Protein AF-A0A101HM38-F1 (afdb_monomer_lite)

Structure (mmCIF, N/CA/C/O backbone):
data_AF-A0A101HM38-F1
#
_entry.id   AF-A0A101HM38-F1
#
loop_
_atom_site.group_PDB
_atom_site.id
_atom_site.type_symbol
_atom_site.label_atom_id
_atom_site.label_alt_id
_atom_site.label_comp_id
_atom_site.label_asym_id
_atom_site.label_entity_id
_atom_site.label_seq_id
_atom_site.pdbx_PDB_ins_code
_atom_site.Cartn_x
_atom_site.Cartn_y
_atom_site.Cartn_z
_atom_site.occupancy
_atom_site.B_iso_or_equiv
_atom_site.auth_seq_id
_atom_site.auth_comp_id
_atom_site.auth_asym_id
_atom_site.auth_atom_id
_atom_site.pdbx_PDB_model_num
ATOM 1 N N . MET A 1 1 ? -2.271 -10.723 -80.658 1.00 36.97 1 MET A N 1
ATOM 2 C CA . MET A 1 1 ? -1.548 -11.926 -80.199 1.00 36.97 1 MET A CA 1
ATOM 3 C C . MET A 1 1 ? -1.005 -11.691 -78.795 1.00 36.97 1 MET A C 1
ATOM 5 O O . MET A 1 1 ? -0.565 -10.589 -78.509 1.00 36.97 1 MET A O 1
ATOM 9 N N . SER A 1 2 ? -1.053 -12.745 -77.979 1.00 42.62 2 SER A N 1
ATOM 10 C CA . SER A 1 2 ? -0.309 -13.002 -76.734 1.00 42.62 2 SER A CA 1
ATOM 11 C C . SER A 1 2 ? -0.553 -12.144 -75.487 1.00 42.62 2 SER A C 1
ATOM 13 O O . SER A 1 2 ? 0.110 -11.158 -75.189 1.00 42.62 2 SER A O 1
ATOM 15 N N . VAL A 1 3 ? -1.481 -12.684 -74.697 1.00 47.53 3 VAL A N 1
ATOM 16 C CA . VAL A 1 3 ? -1.664 -12.562 -73.248 1.00 47.53 3 VAL A CA 1
ATOM 17 C C . VAL A 1 3 ? -0.378 -12.926 -72.494 1.00 47.53 3 VAL A C 1
ATOM 19 O O . VAL A 1 3 ? 0.222 -13.954 -72.796 1.00 47.53 3 VAL A O 1
ATOM 22 N N . ASN A 1 4 ? -0.012 -12.185 -71.438 1.00 48.69 4 ASN A N 1
ATOM 23 C CA . ASN A 1 4 ? 0.804 -12.768 -70.364 1.00 48.69 4 ASN A CA 1
ATOM 24 C C . ASN A 1 4 ? 0.563 -12.118 -68.986 1.00 48.69 4 ASN A C 1
ATOM 26 O O . ASN A 1 4 ? 1.420 -11.442 -68.423 1.00 48.69 4 ASN A O 1
ATOM 30 N N . LYS A 1 5 ? -0.620 -12.350 -68.401 1.00 51.16 5 LYS A N 1
ATOM 31 C CA . LYS A 1 5 ? -0.832 -12.181 -66.952 1.00 51.16 5 LYS A CA 1
ATOM 32 C C . LYS A 1 5 ? -0.387 -13.466 -66.250 1.00 51.16 5 LYS A C 1
ATOM 34 O O . LYS A 1 5 ? -1.156 -14.423 -66.164 1.00 51.16 5 LYS A O 1
ATOM 39 N N . ARG A 1 6 ? 0.845 -13.503 -65.733 1.00 42.19 6 ARG A N 1
ATOM 40 C CA . ARG A 1 6 ? 1.310 -14.595 -64.859 1.00 42.19 6 ARG A CA 1
ATOM 41 C C . ARG A 1 6 ? 0.596 -14.502 -63.506 1.00 42.19 6 ARG A C 1
ATOM 43 O O . ARG A 1 6 ? 1.008 -13.763 -62.619 1.00 42.19 6 ARG A O 1
ATOM 50 N N . LYS A 1 7 ? -0.499 -15.251 -63.352 1.00 46.81 7 LYS A N 1
ATOM 51 C CA . LYS A 1 7 ? -1.154 -15.479 -62.057 1.00 46.81 7 LYS A CA 1
ATOM 52 C C . LYS A 1 7 ? -0.229 -16.327 -61.177 1.00 46.81 7 LYS A C 1
ATOM 54 O O . LYS A 1 7 ? -0.002 -17.499 -61.467 1.00 46.81 7 LYS A O 1
ATOM 59 N N . LYS A 1 8 ? 0.303 -15.737 -60.104 1.00 48.81 8 LYS A N 1
ATOM 60 C CA . LYS A 1 8 ? 1.059 -16.449 -59.065 1.00 48.81 8 LYS A CA 1
ATOM 61 C C . LYS A 1 8 ? 0.075 -17.348 -58.303 1.00 48.81 8 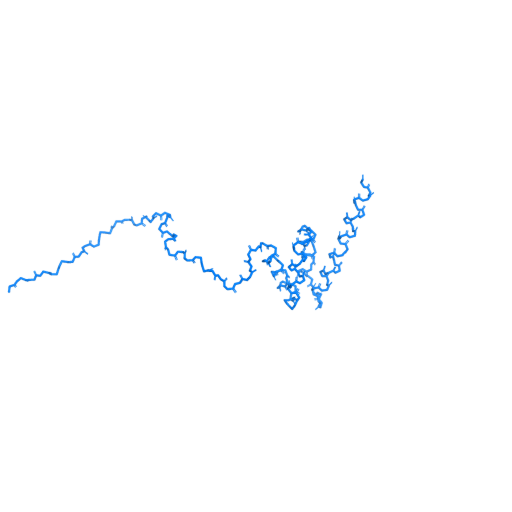LYS A C 1
ATOM 63 O O . LYS A 1 8 ? -0.764 -16.850 -57.556 1.00 48.81 8 LYS A O 1
ATOM 68 N N . LYS A 1 9 ? 0.120 -18.661 -58.555 1.00 45.84 9 LYS A N 1
ATOM 69 C CA . LYS A 1 9 ? -0.653 -19.664 -57.807 1.00 45.84 9 LYS A CA 1
ATOM 70 C C . LYS A 1 9 ? -0.224 -19.601 -56.338 1.00 45.84 9 LYS A C 1
ATOM 72 O O . LYS A 1 9 ? 0.939 -19.841 -56.026 1.00 45.84 9 LYS A O 1
ATOM 77 N N . ARG A 1 10 ? -1.153 -19.249 -55.447 1.00 48.88 10 ARG A N 1
ATOM 78 C CA . ARG A 1 10 ? -0.983 -19.420 -54.002 1.00 48.88 10 ARG A CA 1
ATOM 79 C C . ARG A 1 10 ? -1.101 -20.909 -53.711 1.00 48.88 10 ARG A C 1
ATOM 81 O O . ARG A 1 10 ? -2.162 -21.481 -53.925 1.00 48.88 10 ARG A O 1
ATOM 88 N N . ASN A 1 11 ? 0.004 -21.512 -53.294 1.00 57.03 11 ASN A N 1
ATOM 89 C CA . ASN A 1 11 ? 0.021 -22.882 -52.820 1.00 57.03 11 ASN A CA 1
ATOM 90 C C . ASN A 1 11 ? -0.674 -22.918 -51.450 1.00 57.03 11 ASN A C 1
ATOM 92 O O . ASN A 1 11 ? -0.320 -22.159 -50.546 1.00 57.03 11 ASN A O 1
ATOM 96 N N . GLU A 1 12 ? -1.724 -23.719 -51.349 1.00 61.78 12 GLU A N 1
ATOM 97 C CA . GLU A 1 12 ? -2.576 -23.862 -50.174 1.00 61.78 12 GLU A CA 1
ATOM 98 C C . GLU A 1 12 ? -2.039 -25.038 -49.359 1.00 61.78 12 GLU A C 1
ATOM 100 O O . GLU A 1 12 ? -2.526 -26.159 -49.444 1.00 61.78 12 GLU A O 1
ATOM 105 N N . GLN A 1 13 ? -0.938 -24.796 -48.646 1.00 60.75 13 GLN A N 1
ATOM 106 C CA . GLN A 1 13 ? -0.300 -25.782 -47.779 1.00 60.75 13 GLN A CA 1
ATOM 107 C C . GLN A 1 13 ? -0.086 -25.176 -46.392 1.00 60.75 13 GLN A C 1
ATOM 109 O O . GLN A 1 13 ? 0.425 -24.065 -46.255 1.00 60.75 13 GLN A O 1
ATOM 114 N N . SER A 1 14 ? -0.602 -25.918 -45.406 1.00 64.44 14 SER A N 1
ATOM 115 C CA . SER A 1 14 ? -0.694 -25.664 -43.965 1.00 64.44 14 SER A CA 1
ATOM 116 C C . SER A 1 14 ? 0.246 -24.580 -43.437 1.00 64.44 14 SER A C 1
ATOM 118 O O . SER A 1 14 ? 1.450 -24.792 -43.303 1.00 64.44 14 SER A O 1
ATOM 120 N N . LYS A 1 15 ? -0.317 -23.417 -43.101 1.00 61.22 15 LYS A N 1
ATOM 121 C CA . LYS A 1 15 ? 0.427 -22.292 -42.528 1.00 61.22 15 LYS A CA 1
ATOM 122 C C . LYS A 1 15 ? 0.619 -22.494 -41.027 1.00 61.22 15 LYS A C 1
ATOM 124 O O . LYS A 1 15 ? -0.013 -21.817 -40.222 1.00 61.22 15 LYS A O 1
ATOM 129 N N . PHE A 1 16 ? 1.493 -23.421 -40.656 1.00 70.94 16 PHE A N 1
ATOM 130 C CA . PHE A 1 16 ? 2.162 -23.297 -39.367 1.00 70.94 16 PHE A CA 1
ATOM 131 C C . PHE A 1 16 ? 3.113 -22.106 -39.492 1.00 70.94 16 PHE A C 1
ATOM 133 O O . PHE A 1 16 ? 4.079 -22.164 -40.248 1.00 70.94 16 PHE A O 1
ATOM 140 N N . GLN A 1 17 ? 2.769 -20.994 -38.848 1.00 75.44 17 GLN A N 1
ATOM 141 C CA . GLN A 1 17 ? 3.673 -19.854 -38.725 1.00 75.44 17 GLN A CA 1
ATOM 142 C C . GLN A 1 17 ? 4.727 -20.190 -37.673 1.00 75.44 17 GLN A C 1
ATOM 144 O O . GLN A 1 17 ? 4.421 -20.865 -36.683 1.00 75.44 17 GLN A O 1
ATOM 149 N N . ALA A 1 18 ? 5.968 -19.758 -37.890 1.00 83.25 18 ALA A N 1
ATOM 150 C CA . ALA A 1 18 ? 6.982 -19.896 -36.860 1.00 83.25 18 ALA A CA 1
ATOM 151 C C . ALA A 1 18 ? 6.588 -19.010 -35.671 1.00 83.25 18 ALA A C 1
ATOM 153 O O . ALA A 1 18 ? 6.016 -17.938 -35.851 1.00 83.25 18 ALA A O 1
ATOM 154 N N . VAL A 1 19 ? 6.912 -19.426 -34.444 1.00 76.88 19 VAL A N 1
ATOM 155 C CA . VAL A 1 19 ? 6.616 -18.617 -33.245 1.00 76.88 19 VAL A CA 1
ATOM 156 C C . VAL A 1 19 ? 7.272 -17.229 -33.336 1.00 76.88 19 VAL A C 1
ATOM 158 O O . VAL A 1 19 ? 6.742 -16.269 -32.793 1.00 76.88 19 VAL A O 1
ATOM 161 N N . GLY A 1 20 ? 8.382 -17.104 -34.072 1.00 79.81 20 GLY A N 1
ATOM 162 C CA . GLY A 1 20 ? 9.026 -15.822 -34.371 1.00 79.81 20 GLY A CA 1
ATOM 163 C C . GLY A 1 20 ? 8.164 -14.869 -35.208 1.00 79.81 20 GLY A C 1
ATOM 164 O O . GLY A 1 20 ? 8.153 -13.675 -34.924 1.00 79.81 20 GLY A O 1
ATOM 165 N N . ASP A 1 21 ? 7.371 -15.392 -36.149 1.00 82.38 21 ASP A N 1
ATOM 166 C CA . ASP A 1 21 ? 6.515 -14.597 -37.045 1.00 82.38 21 ASP A CA 1
ATOM 167 C C . ASP A 1 21 ? 5.389 -13.873 -36.276 1.00 82.38 21 ASP A C 1
ATOM 169 O O . ASP A 1 21 ? 4.816 -12.902 -36.764 1.00 82.38 21 ASP A O 1
ATOM 173 N N . LEU A 1 22 ? 5.065 -14.320 -35.052 1.00 80.69 22 LEU A N 1
ATOM 174 C CA . LEU A 1 22 ? 4.106 -13.645 -34.165 1.00 80.69 22 LEU A CA 1
ATOM 175 C C . LEU A 1 22 ? 4.633 -12.305 -33.635 1.00 80.69 22 LEU A C 1
ATOM 177 O O . LEU A 1 22 ? 3.836 -11.433 -33.293 1.00 80.69 22 LEU A O 1
ATOM 181 N N . PHE A 1 23 ? 5.953 -12.136 -33.558 1.00 81.12 23 PHE A N 1
ATOM 182 C CA . PHE A 1 23 ? 6.578 -10.945 -32.985 1.00 81.12 23 PHE A CA 1
ATOM 183 C C . PHE A 1 23 ? 6.947 -9.887 -34.036 1.00 81.12 23 PHE A C 1
ATOM 185 O O . PHE A 1 23 ? 7.263 -8.763 -33.660 1.00 81.12 23 PHE A O 1
ATOM 192 N N . GLU A 1 24 ? 6.863 -10.191 -35.337 1.00 81.25 24 GLU A N 1
ATOM 193 C CA . GLU A 1 24 ? 7.277 -9.276 -36.420 1.00 81.25 24 GLU A CA 1
ATOM 194 C C . GLU A 1 24 ? 6.467 -7.969 -36.479 1.00 81.25 24 GLU A C 1
ATOM 196 O O . GLU A 1 24 ? 6.978 -6.948 -36.929 1.00 81.25 24 GLU A O 1
ATOM 201 N N . GLY A 1 25 ? 5.214 -7.984 -36.015 1.00 72.56 25 GLY A N 1
ATOM 202 C CA . GLY A 1 25 ? 4.351 -6.799 -35.929 1.00 72.56 25 GLY A CA 1
ATOM 203 C C . GLY A 1 25 ? 4.188 -6.248 -34.513 1.00 72.56 25 GLY A C 1
ATOM 204 O O . GLY A 1 25 ? 3.3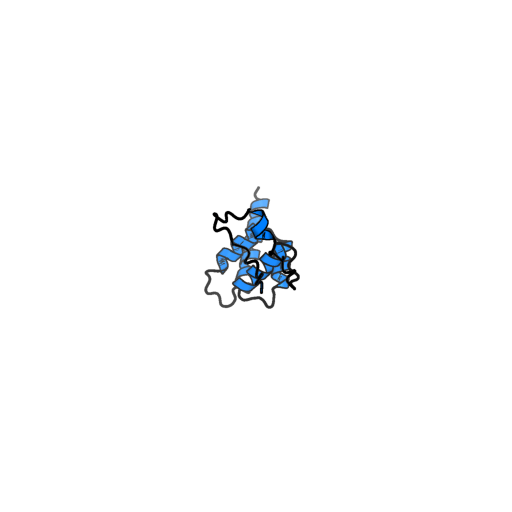60 -5.362 -34.299 1.00 72.56 25 GLY A O 1
ATOM 205 N N . PHE A 1 26 ? 4.910 -6.800 -33.534 1.00 75.94 26 PHE A N 1
ATOM 206 C CA . PHE A 1 26 ? 4.794 -6.375 -32.146 1.00 75.94 26 PHE A CA 1
ATOM 207 C C . PHE A 1 26 ? 5.646 -5.129 -31.918 1.00 75.94 26 PHE A C 1
ATOM 209 O O . PHE A 1 26 ? 6.783 -5.191 -31.453 1.00 75.94 26 PHE A O 1
ATOM 216 N N . GLU A 1 27 ? 5.085 -3.971 -32.249 1.00 71.25 27 GLU A N 1
ATOM 217 C CA . GLU A 1 27 ? 5.619 -2.713 -31.751 1.00 71.25 27 GLU A CA 1
ATOM 218 C C . GLU A 1 27 ? 5.288 -2.630 -30.261 1.00 71.25 27 GLU A C 1
ATOM 220 O O . GLU A 1 27 ? 4.121 -2.520 -29.872 1.00 71.25 27 GLU A O 1
ATOM 225 N N . ILE A 1 28 ? 6.319 -2.693 -29.410 1.00 68.19 28 ILE A N 1
ATOM 226 C CA . ILE A 1 28 ? 6.192 -2.222 -28.032 1.00 68.19 28 ILE A CA 1
ATOM 227 C C . ILE A 1 28 ? 5.837 -0.753 -28.182 1.00 68.19 28 ILE A C 1
ATOM 229 O O . ILE A 1 28 ? 6.710 0.069 -28.454 1.00 68.19 28 ILE A O 1
ATOM 233 N N . SER A 1 29 ? 4.550 -0.420 -28.073 1.00 63.56 29 SER A N 1
ATOM 234 C CA . SER A 1 29 ? 4.161 0.974 -27.981 1.00 63.56 29 SER A CA 1
ATOM 235 C C . SER A 1 29 ? 4.929 1.505 -26.782 1.00 63.56 29 SER A C 1
ATOM 237 O O . SER A 1 29 ? 4.663 1.079 -25.653 1.00 63.56 29 SER A O 1
ATOM 239 N N . GLU A 1 30 ? 5.915 2.367 -27.019 1.00 61.00 30 GLU A N 1
ATOM 240 C CA . GLU A 1 30 ? 6.527 3.179 -25.980 1.00 61.00 30 GLU A CA 1
ATOM 241 C C . GLU A 1 30 ? 5.411 4.097 -25.479 1.00 61.00 30 GLU A C 1
ATOM 243 O O . GLU A 1 30 ? 5.204 5.222 -25.939 1.00 61.00 30 GLU A O 1
ATOM 248 N N . GLY A 1 31 ? 4.556 3.526 -24.632 1.00 55.03 31 GLY A N 1
ATOM 249 C CA . GLY A 1 31 ? 3.391 4.179 -24.091 1.00 55.03 31 GLY A CA 1
ATOM 250 C C . GLY A 1 31 ? 3.878 5.425 -23.382 1.00 55.03 31 GLY A C 1
ATOM 251 O O . GLY A 1 31 ? 4.848 5.380 -22.631 1.00 55.03 31 GLY A O 1
ATOM 252 N N . LYS A 1 32 ? 3.210 6.545 -23.646 1.00 55.12 32 LYS A N 1
ATOM 253 C CA . LYS A 1 32 ? 3.450 7.874 -23.067 1.00 55.12 32 LYS A CA 1
ATOM 254 C C . LYS A 1 32 ? 3.194 7.900 -21.548 1.00 55.12 32 LYS A C 1
ATOM 256 O O . LYS A 1 32 ? 2.372 8.676 -21.068 1.00 55.12 32 LYS A O 1
ATOM 261 N N . GLY A 1 33 ? 3.842 7.025 -20.787 1.00 63.00 33 GLY A N 1
ATOM 262 C CA . GLY A 1 33 ? 3.627 6.808 -19.367 1.00 63.00 33 GLY A CA 1
ATOM 263 C C . GLY A 1 33 ? 4.952 6.697 -18.626 1.00 63.00 33 GLY A C 1
ATOM 264 O O . GLY A 1 33 ? 5.834 5.937 -18.999 1.00 63.00 33 GLY A O 1
ATOM 265 N N . TYR A 1 34 ? 5.070 7.436 -17.526 1.00 70.19 34 TYR A N 1
ATOM 266 C CA . TYR A 1 34 ? 6.237 7.444 -16.637 1.00 70.19 34 TYR A CA 1
ATOM 267 C C . TYR A 1 34 ? 6.361 6.178 -15.761 1.00 70.19 34 TYR A C 1
ATOM 269 O O . TYR A 1 34 ? 7.012 6.225 -14.717 1.00 70.19 34 TYR A O 1
ATOM 277 N N . ILE A 1 35 ? 5.701 5.078 -16.140 1.00 82.50 35 ILE A N 1
ATOM 278 C CA . ILE A 1 35 ? 5.716 3.807 -15.412 1.00 82.50 35 ILE A CA 1
ATOM 279 C C . ILE A 1 35 ? 6.819 2.939 -16.021 1.00 82.50 35 ILE A C 1
ATOM 281 O O . ILE A 1 35 ? 6.619 2.243 -17.008 1.00 82.50 35 ILE A O 1
ATOM 285 N N . THR A 1 36 ? 8.008 3.035 -15.439 1.00 89.62 36 THR A N 1
ATOM 286 C CA . THR A 1 36 ? 9.203 2.263 -15.801 1.00 89.62 36 THR A CA 1
ATOM 287 C C . THR A 1 36 ? 9.531 1.179 -14.780 1.00 89.62 36 THR A C 1
ATOM 289 O O . THR A 1 36 ? 10.322 0.284 -15.061 1.00 89.62 36 THR A O 1
ATOM 292 N N . GLN A 1 37 ? 8.958 1.262 -13.578 1.00 92.88 37 GLN A N 1
ATOM 293 C CA . GLN A 1 37 ? 9.249 0.370 -12.459 1.00 92.88 37 GLN A CA 1
ATOM 294 C C . GLN A 1 37 ? 7.960 -0.202 -11.870 1.00 92.88 37 GLN A C 1
ATOM 296 O O . GLN A 1 37 ? 6.954 0.498 -11.764 1.00 92.88 37 GLN A O 1
ATOM 301 N N . GLU A 1 38 ? 8.020 -1.453 -11.407 1.00 94.81 38 GLU A N 1
ATOM 302 C CA . GLU A 1 38 ? 6.865 -2.173 -10.850 1.00 94.81 38 GLU A CA 1
ATOM 303 C C . GLU A 1 38 ? 6.206 -1.414 -9.689 1.00 94.81 38 GLU A C 1
ATOM 305 O O . GLU A 1 38 ? 4.985 -1.308 -9.642 1.00 94.81 38 GLU A O 1
ATOM 310 N N . PHE A 1 39 ? 6.975 -0.771 -8.803 1.00 96.19 39 PHE A N 1
ATOM 311 C CA . PHE A 1 39 ? 6.377 -0.019 -7.694 1.00 96.19 39 PHE A CA 1
ATOM 312 C C . PHE A 1 39 ? 5.566 1.206 -8.150 1.00 96.19 39 PHE A C 1
ATOM 314 O O . PHE A 1 39 ? 4.722 1.691 -7.395 1.00 96.19 39 PHE A O 1
ATOM 321 N N . GLN A 1 40 ? 5.828 1.745 -9.347 1.00 95.75 40 GLN A N 1
ATOM 322 C CA . GLN A 1 40 ? 5.052 2.856 -9.905 1.00 95.75 40 GLN A CA 1
ATOM 323 C C . GLN A 1 40 ? 3.698 2.357 -10.395 1.00 95.75 40 GLN A C 1
ATOM 325 O O . GLN A 1 40 ? 2.683 2.979 -10.086 1.00 95.75 40 GLN A O 1
ATOM 330 N N . ASP A 1 41 ? 3.700 1.222 -11.093 1.00 95.88 41 ASP A N 1
ATOM 331 C CA . ASP A 1 41 ? 2.487 0.548 -11.549 1.00 95.88 41 ASP A CA 1
ATOM 332 C C . ASP A 1 41 ? 1.622 0.117 -10.362 1.00 95.88 41 ASP A C 1
ATOM 334 O O . ASP A 1 41 ? 0.451 0.480 -10.253 1.00 95.88 41 ASP A O 1
ATOM 338 N N . TYR A 1 42 ? 2.248 -0.541 -9.386 1.00 97.62 42 TYR A N 1
ATOM 339 C CA . TYR A 1 42 ? 1.591 -0.962 -8.160 1.00 97.62 42 TYR A CA 1
ATOM 340 C C . TYR A 1 42 ? 1.002 0.216 -7.382 1.00 97.62 42 TYR A C 1
ATOM 342 O O . TYR A 1 42 ? -0.161 0.192 -6.985 1.00 97.62 42 TYR A O 1
ATOM 350 N N . GLY A 1 43 ? 1.788 1.274 -7.160 1.00 97.38 43 GLY A N 1
ATOM 351 C CA . GLY A 1 43 ? 1.317 2.448 -6.430 1.00 97.38 43 GLY A CA 1
ATOM 352 C C . GLY A 1 43 ? 0.174 3.170 -7.144 1.00 97.38 43 GLY A C 1
ATOM 353 O O . GLY A 1 43 ? -0.729 3.681 -6.482 1.00 97.38 43 GLY A O 1
ATOM 354 N N . TYR A 1 44 ? 0.188 3.197 -8.479 1.00 97.25 44 TYR A N 1
ATOM 355 C CA . TYR A 1 44 ? -0.910 3.742 -9.273 1.00 97.25 44 TYR A CA 1
ATOM 356 C C . TYR A 1 44 ? -2.170 2.874 -9.169 1.00 97.25 44 TYR A C 1
ATOM 358 O O . TYR A 1 44 ? -3.240 3.401 -8.866 1.00 97.25 44 TYR A O 1
ATOM 366 N N . SER A 1 45 ? -2.033 1.558 -9.344 1.00 96.81 45 SER A N 1
ATOM 367 C CA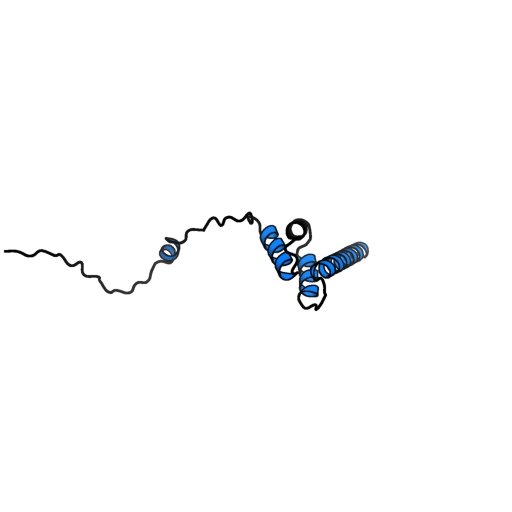 . SER A 1 45 ? -3.130 0.589 -9.232 1.00 96.81 45 SER A CA 1
ATOM 368 C C . SER A 1 45 ? -3.776 0.630 -7.848 1.00 96.81 45 SER A C 1
ATOM 370 O O . SER A 1 45 ? -4.993 0.748 -7.731 1.00 96.81 45 SER A O 1
ATOM 372 N N . LEU A 1 46 ? -2.964 0.673 -6.790 1.00 97.81 46 LEU A N 1
ATOM 373 C CA . LEU A 1 46 ? -3.434 0.825 -5.415 1.00 97.81 46 LEU A CA 1
ATOM 374 C C . LEU A 1 46 ? -4.235 2.122 -5.222 1.00 97.81 46 LEU A C 1
ATOM 376 O O . LEU A 1 46 ? -5.291 2.115 -4.596 1.00 97.81 46 LEU A O 1
ATOM 380 N N . ALA A 1 47 ? -3.761 3.243 -5.772 1.00 97.44 47 ALA A N 1
ATOM 381 C CA . ALA A 1 47 ? -4.489 4.509 -5.704 1.00 97.44 47 ALA A CA 1
ATOM 382 C C . ALA A 1 47 ? -5.829 4.452 -6.458 1.00 97.44 47 ALA A C 1
ATOM 384 O O . ALA A 1 47 ? -6.798 5.068 -6.016 1.00 97.44 47 ALA A O 1
ATOM 385 N N . ALA A 1 48 ? -5.885 3.727 -7.579 1.00 96.88 48 ALA A N 1
ATOM 386 C CA . ALA A 1 48 ? -7.103 3.532 -8.359 1.00 96.88 48 ALA A CA 1
ATOM 387 C C . ALA A 1 48 ? -8.144 2.709 -7.587 1.00 96.88 48 ALA A C 1
ATOM 389 O O . ALA A 1 48 ? -9.297 3.112 -7.479 1.00 96.88 48 ALA A O 1
ATOM 390 N N . GLU A 1 49 ? -7.731 1.596 -6.986 1.00 96.62 49 GLU A N 1
ATOM 391 C CA . GLU A 1 49 ? -8.618 0.714 -6.218 1.00 96.62 49 GLU A CA 1
ATOM 392 C C . GLU A 1 49 ? -9.166 1.357 -4.939 1.00 96.62 49 GLU A C 1
ATOM 394 O O . GLU A 1 49 ? -10.287 1.071 -4.513 1.00 96.62 49 GLU A O 1
ATOM 399 N N . LEU A 1 50 ? -8.377 2.236 -4.319 1.00 96.44 50 LEU A N 1
ATOM 400 C CA . LEU A 1 50 ? -8.780 3.002 -3.140 1.00 96.44 50 LEU A CA 1
ATOM 401 C C . LEU A 1 50 ? -9.618 4.244 -3.482 1.00 96.44 50 LEU A C 1
ATOM 403 O O . LEU A 1 50 ? -9.959 4.996 -2.565 1.00 96.44 50 LEU A O 1
ATOM 407 N N . ASP A 1 51 ? -9.933 4.456 -4.764 1.00 95.69 51 ASP A N 1
ATOM 408 C CA . ASP A 1 51 ? -10.619 5.642 -5.290 1.00 95.69 51 ASP A CA 1
ATOM 409 C C . ASP A 1 51 ? -9.944 6.957 -4.840 1.00 95.69 51 ASP A C 1
ATOM 411 O O . ASP A 1 51 ? -10.575 7.934 -4.437 1.00 95.69 51 ASP A O 1
ATOM 415 N N . ASP A 1 52 ? -8.604 6.970 -4.849 1.00 96.38 52 ASP A N 1
ATOM 416 C CA . ASP A 1 52 ? -7.777 8.071 -4.343 1.00 96.38 52 ASP A CA 1
ATOM 417 C C . ASP A 1 52 ? -6.633 8.446 -5.304 1.00 96.38 52 ASP A C 1
ATOM 419 O O . ASP A 1 52 ? -5.508 8.777 -4.912 1.00 96.38 52 ASP A O 1
ATOM 423 N N . LEU A 1 53 ? -6.934 8.449 -6.607 1.00 96.75 53 LEU A N 1
ATOM 424 C CA . LEU A 1 53 ? -5.993 8.808 -7.678 1.00 96.75 53 LEU A CA 1
ATOM 425 C C . LEU A 1 53 ? -5.387 10.211 -7.528 1.00 96.75 53 LEU A C 1
ATOM 427 O O . LEU A 1 53 ? -4.275 10.463 -8.010 1.00 96.75 53 LEU A O 1
ATOM 431 N N . LYS A 1 54 ? -6.077 11.127 -6.835 1.00 97.00 54 LYS A N 1
ATOM 432 C CA . LYS A 1 54 ? -5.558 12.466 -6.507 1.00 97.00 54 LYS A CA 1
ATOM 433 C C . LYS A 1 54 ? -4.252 12.409 -5.706 1.00 97.00 54 LYS A C 1
ATOM 435 O O . LYS A 1 54 ? -3.409 13.285 -5.871 1.00 97.00 54 LYS A O 1
ATOM 440 N N . HIS A 1 55 ? -4.041 11.355 -4.915 1.00 97.50 55 HIS A N 1
ATOM 441 C CA . HIS A 1 55 ? -2.829 11.145 -4.126 1.00 97.50 55 HIS A CA 1
ATOM 442 C C . HIS A 1 55 ? -1.936 10.027 -4.684 1.00 97.50 55 HIS A C 1
ATOM 444 O O . HIS A 1 55 ? -1.093 9.509 -3.956 1.00 97.50 55 HIS A O 1
ATOM 450 N N . LYS A 1 56 ? -2.041 9.664 -5.973 1.00 96.50 56 LYS A N 1
ATOM 451 C CA . LYS A 1 56 ? -1.225 8.595 -6.596 1.00 96.50 56 LYS A CA 1
ATOM 452 C C . LYS A 1 56 ? 0.273 8.660 -6.264 1.00 96.50 56 LYS A C 1
ATOM 454 O O . LYS A 1 56 ? 0.884 7.640 -5.968 1.00 96.50 56 LYS A O 1
ATOM 459 N N . SER A 1 57 ? 0.863 9.857 -6.222 1.00 96.75 57 SER A N 1
ATOM 460 C CA . SER A 1 57 ? 2.284 10.045 -5.897 1.00 96.75 57 SER A CA 1
ATOM 461 C C . SER A 1 57 ? 2.639 9.569 -4.484 1.00 96.75 57 SER A C 1
ATOM 463 O O . SER A 1 57 ? 3.740 9.065 -4.263 1.00 96.75 57 SER A O 1
ATOM 465 N N . LEU A 1 58 ? 1.711 9.695 -3.529 1.00 97.75 58 LEU A N 1
ATOM 466 C CA . LEU A 1 58 ? 1.870 9.183 -2.169 1.00 97.75 58 LEU A CA 1
ATOM 467 C C . LEU A 1 58 ? 1.900 7.652 -2.167 1.00 97.75 58 LEU A C 1
ATOM 469 O O . LEU A 1 58 ? 2.806 7.065 -1.577 1.00 97.75 58 LEU A O 1
ATOM 473 N N . TYR A 1 59 ? 0.964 7.011 -2.868 1.00 98.00 59 TYR A N 1
ATOM 474 C CA . TYR A 1 59 ? 0.907 5.552 -2.982 1.00 98.00 59 TYR A CA 1
ATOM 475 C C . TYR A 1 59 ? 2.127 4.978 -3.705 1.00 98.00 59 TYR A C 1
ATOM 477 O O . TYR A 1 59 ? 2.713 4.015 -3.221 1.00 98.00 59 TYR A O 1
ATOM 485 N N . ILE A 1 60 ? 2.601 5.626 -4.772 1.00 97.56 60 ILE A N 1
ATOM 486 C CA . ILE A 1 60 ? 3.854 5.264 -5.456 1.00 97.56 60 ILE A CA 1
ATOM 487 C C . ILE A 1 60 ? 5.058 5.388 -4.513 1.00 97.56 60 ILE A C 1
ATOM 489 O O . ILE A 1 60 ? 5.913 4.503 -4.465 1.00 97.56 60 ILE A O 1
ATOM 493 N N . LYS A 1 61 ? 5.131 6.459 -3.712 1.00 97.88 61 LYS A N 1
ATOM 494 C CA . LYS A 1 61 ? 6.205 6.626 -2.722 1.00 97.88 61 LYS A CA 1
ATOM 495 C C . LYS A 1 61 ? 6.165 5.533 -1.649 1.00 97.88 61 LYS A C 1
ATOM 497 O O . LYS A 1 61 ? 7.221 5.038 -1.262 1.00 97.88 61 LYS A O 1
ATOM 502 N N . MET A 1 62 ? 4.979 5.152 -1.174 1.00 97.62 62 MET A N 1
ATOM 503 C CA . MET A 1 62 ? 4.831 4.041 -0.228 1.00 97.62 62 MET A CA 1
ATOM 504 C C . MET A 1 62 ? 5.227 2.713 -0.870 1.00 97.62 62 MET A C 1
ATOM 506 O O . MET A 1 62 ? 6.013 1.977 -0.291 1.00 97.62 62 MET A O 1
ATOM 510 N N . ALA A 1 63 ? 4.771 2.443 -2.091 1.00 97.88 63 ALA A N 1
ATOM 511 C CA . ALA A 1 63 ? 5.122 1.245 -2.843 1.00 97.88 63 ALA A CA 1
ATOM 512 C C . ALA A 1 63 ? 6.633 1.061 -3.021 1.00 97.88 63 ALA A C 1
ATOM 514 O O . ALA A 1 63 ? 7.102 -0.073 -3.037 1.00 97.88 63 ALA A O 1
ATOM 515 N N . LYS A 1 64 ? 7.375 2.169 -3.150 1.00 97.50 64 LYS A N 1
ATOM 516 C CA . LYS A 1 64 ? 8.835 2.176 -3.277 1.00 97.50 64 LYS A CA 1
ATOM 517 C C . LYS A 1 64 ? 9.566 1.902 -1.957 1.00 97.50 64 LYS A C 1
ATOM 519 O O . LYS A 1 64 ? 10.616 1.273 -1.970 1.00 97.50 64 LYS A O 1
ATOM 524 N N . ASN A 1 65 ? 9.060 2.432 -0.843 1.00 97.75 65 ASN A N 1
ATOM 525 C CA . ASN A 1 65 ? 9.805 2.486 0.423 1.00 97.75 65 ASN A CA 1
ATOM 526 C C . ASN A 1 65 ? 9.327 1.472 1.469 1.00 97.75 65 ASN A C 1
ATOM 528 O O . ASN A 1 65 ? 10.047 1.188 2.423 1.00 97.75 65 ASN A O 1
ATOM 532 N N . GLU A 1 66 ? 8.103 0.972 1.336 1.00 96.31 66 GLU A N 1
ATOM 533 C CA . GLU A 1 66 ? 7.461 0.110 2.321 1.00 96.31 66 GLU A CA 1
ATOM 534 C C . GLU A 1 66 ? 7.487 -1.354 1.892 1.00 96.31 66 GLU A C 1
ATOM 536 O O . GLU A 1 66 ? 7.548 -1.688 0.710 1.00 96.31 66 GLU A O 1
ATOM 541 N N . ASN A 1 67 ? 7.395 -2.254 2.870 1.00 96.25 67 ASN A N 1
ATOM 542 C CA . ASN A 1 67 ? 7.330 -3.682 2.588 1.00 96.25 67 ASN A CA 1
ATOM 543 C C . ASN A 1 67 ? 6.011 -4.029 1.870 1.00 96.25 67 ASN A C 1
ATOM 545 O O . ASN A 1 67 ? 4.930 -3.791 2.417 1.00 96.25 67 ASN A O 1
ATOM 549 N N . ARG A 1 68 ? 6.106 -4.648 0.683 1.00 96.62 68 ARG A N 1
ATOM 550 C CA . ARG A 1 68 ? 4.953 -5.073 -0.131 1.00 96.62 68 ARG A CA 1
ATOM 551 C C . ARG A 1 68 ? 3.950 -5.915 0.661 1.00 96.62 68 ARG A C 1
ATOM 553 O O . ARG A 1 68 ? 2.757 -5.691 0.514 1.00 96.62 68 ARG A O 1
ATOM 560 N N . ALA A 1 69 ? 4.400 -6.799 1.552 1.00 97.19 69 ALA A N 1
ATOM 561 C CA . ALA A 1 69 ? 3.504 -7.632 2.355 1.00 97.19 69 ALA A CA 1
ATOM 562 C C . ALA A 1 69 ? 2.594 -6.805 3.282 1.00 97.19 69 ALA A C 1
ATOM 564 O O . ALA A 1 69 ? 1.428 -7.145 3.468 1.00 97.19 69 ALA A O 1
ATOM 565 N N . LEU A 1 70 ? 3.097 -5.696 3.840 1.00 97.62 70 LEU A N 1
ATOM 566 C CA . LEU A 1 70 ? 2.288 -4.803 4.678 1.00 97.62 70 LEU A CA 1
ATOM 567 C C . LEU A 1 70 ? 1.276 -4.013 3.844 1.00 97.62 70 LEU A C 1
ATOM 569 O O . LEU A 1 70 ? 0.144 -3.815 4.286 1.00 97.62 70 LEU A O 1
ATOM 573 N N . LEU A 1 71 ? 1.679 -3.577 2.647 1.00 98.06 71 LEU A N 1
ATOM 574 C CA . LEU A 1 71 ? 0.796 -2.874 1.717 1.00 98.06 71 LEU A CA 1
ATOM 575 C C . LEU A 1 71 ? -0.335 -3.791 1.236 1.00 98.06 71 LEU A C 1
ATOM 577 O O . LEU A 1 71 ? -1.490 -3.386 1.306 1.00 98.06 71 LEU A O 1
ATOM 581 N N . GLU A 1 72 ? -0.031 -5.034 0.855 1.00 97.94 72 GLU A N 1
ATOM 582 C CA . GLU A 1 72 ? -1.036 -6.027 0.447 1.00 97.94 72 GLU A CA 1
ATOM 583 C C . GLU A 1 72 ? -2.009 -6.383 1.567 1.00 97.94 72 GLU A C 1
ATOM 585 O O . GLU A 1 72 ? -3.216 -6.474 1.340 1.00 97.94 72 GLU A O 1
ATOM 590 N N . ALA A 1 73 ? -1.509 -6.547 2.793 1.00 97.88 73 ALA A N 1
ATOM 591 C CA . ALA A 1 73 ? -2.362 -6.821 3.942 1.00 97.88 73 ALA A CA 1
ATOM 592 C C . ALA A 1 73 ? -3.316 -5.648 4.230 1.00 97.88 73 ALA A C 1
ATOM 594 O O . ALA A 1 73 ? -4.500 -5.860 4.495 1.00 97.88 73 ALA A O 1
ATOM 595 N N . ALA A 1 74 ? -2.830 -4.404 4.139 1.00 97.94 74 ALA A N 1
ATOM 596 C CA . ALA A 1 74 ? -3.675 -3.221 4.279 1.00 97.94 74 ALA A CA 1
ATOM 597 C C . ALA A 1 74 ? -4.676 -3.092 3.118 1.00 97.94 74 ALA A C 1
ATOM 599 O O . ALA A 1 74 ? -5.847 -2.809 3.352 1.00 97.94 74 ALA A O 1
ATOM 600 N N . ARG A 1 75 ? -4.238 -3.336 1.880 1.00 97.81 75 ARG A N 1
ATOM 601 C CA . ARG A 1 75 ? -5.068 -3.300 0.669 1.00 97.81 75 ARG A CA 1
ATOM 602 C C . ARG A 1 75 ? -6.215 -4.305 0.749 1.00 97.81 75 ARG A C 1
ATOM 604 O O . ARG A 1 75 ? -7.370 -3.910 0.621 1.00 97.81 75 ARG A O 1
ATOM 611 N N . SER A 1 76 ? -5.903 -5.566 1.043 1.00 97.50 76 SER A N 1
ATOM 612 C CA . SER A 1 76 ? -6.886 -6.653 1.161 1.00 97.50 76 SER A CA 1
ATOM 613 C C . SER A 1 76 ? -7.925 -6.367 2.246 1.00 97.50 76 SER A C 1
ATOM 615 O O . SER A 1 76 ? -9.097 -6.667 2.078 1.00 97.50 76 SER A O 1
ATOM 617 N N . PHE A 1 77 ? -7.522 -5.720 3.343 1.00 96.75 77 PHE A N 1
ATOM 618 C CA . PHE A 1 77 ? -8.452 -5.307 4.396 1.00 96.75 77 PHE A CA 1
ATOM 619 C C . PHE A 1 77 ? -9.433 -4.212 3.941 1.00 96.75 77 PHE A C 1
ATOM 621 O O . PHE A 1 77 ? -10.568 -4.157 4.408 1.00 96.75 77 PHE A O 1
ATOM 628 N N . VAL A 1 78 ? -8.998 -3.306 3.063 1.00 96.69 78 VAL A N 1
ATOM 629 C CA . VAL A 1 78 ? -9.777 -2.120 2.684 1.00 96.69 78 VAL A CA 1
ATOM 630 C C . VAL A 1 78 ? -10.646 -2.347 1.456 1.00 96.69 78 VAL A C 1
ATOM 632 O O . VAL A 1 78 ? -11.703 -1.718 1.353 1.00 96.69 78 VAL A O 1
ATOM 635 N N . ILE A 1 79 ? -10.231 -3.208 0.528 1.00 93.69 79 ILE A N 1
ATOM 636 C CA . ILE A 1 79 ? -10.904 -3.352 -0.768 1.00 93.69 79 ILE A CA 1
ATOM 637 C C . ILE A 1 79 ? -12.381 -3.742 -0.608 1.00 93.69 79 ILE A C 1
ATOM 639 O O . ILE A 1 79 ? -13.244 -3.093 -1.209 1.00 93.69 79 ILE A O 1
ATOM 643 N N . ASP A 1 80 ? -12.663 -4.660 0.320 1.00 91.88 80 ASP A N 1
ATOM 644 C CA . ASP A 1 80 ? -14.005 -5.158 0.653 1.00 91.88 80 ASP A CA 1
ATOM 645 C C . ASP A 1 80 ? -14.782 -4.241 1.617 1.00 91.88 80 ASP A C 1
ATOM 647 O O . ASP A 1 80 ? -15.956 -4.469 1.916 1.00 91.88 80 ASP A O 1
ATOM 651 N N . SER A 1 81 ? -14.151 -3.177 2.121 1.00 94.69 81 SER A N 1
ATOM 652 C CA . SER A 1 81 ? -14.790 -2.265 3.069 1.00 94.69 81 SER A CA 1
ATOM 653 C C . SER A 1 81 ? -15.781 -1.315 2.385 1.00 94.69 81 SER A C 1
ATOM 655 O O . SER A 1 81 ? -15.549 -0.813 1.284 1.00 94.69 81 SER A O 1
ATOM 657 N N . GLN A 1 82 ? -16.863 -0.986 3.095 1.00 93.88 82 GLN A N 1
ATOM 658 C CA . GLN A 1 82 ? -17.834 0.054 2.713 1.00 93.88 82 GLN A CA 1
ATOM 659 C C . GLN A 1 82 ? -17.460 1.432 3.291 1.00 93.88 82 GLN A C 1
ATOM 661 O O . GLN A 1 82 ? -18.316 2.277 3.555 1.00 93.88 82 GLN A O 1
ATOM 666 N N . ALA A 1 83 ? -16.173 1.658 3.571 1.00 94.19 83 ALA A N 1
ATOM 667 C CA . ALA A 1 83 ? -15.718 2.890 4.197 1.00 94.19 83 ALA A CA 1
ATOM 668 C C . ALA A 1 83 ? -15.921 4.097 3.272 1.00 94.19 83 ALA A C 1
ATOM 670 O O . ALA A 1 83 ? -15.585 4.053 2.091 1.00 94.19 83 ALA A O 1
ATOM 671 N N . LYS A 1 84 ? -16.376 5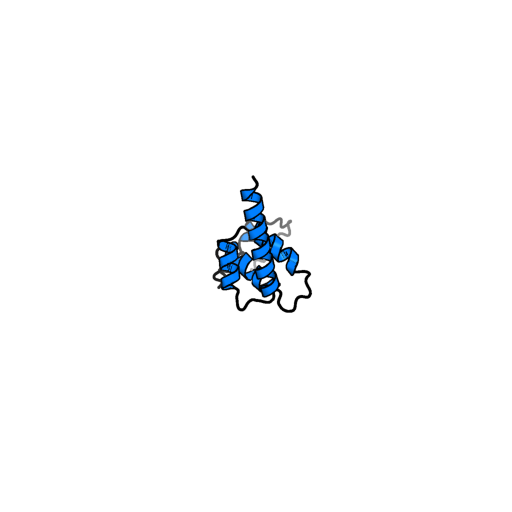.220 3.844 1.00 92.44 84 LYS A N 1
ATOM 672 C CA . LYS A 1 84 ? -16.562 6.485 3.110 1.00 92.44 84 LYS A CA 1
ATOM 673 C C . LYS A 1 84 ? -15.275 6.985 2.440 1.00 92.44 84 LYS A C 1
ATOM 675 O O . LYS A 1 84 ? -15.334 7.649 1.415 1.00 92.44 84 LYS A O 1
ATOM 680 N N . SER A 1 85 ? -14.116 6.700 3.036 1.00 95.31 85 SER A N 1
ATOM 681 C CA . SER A 1 85 ? -12.809 6.988 2.445 1.00 95.31 85 SER A CA 1
ATOM 682 C C . SER A 1 85 ? -11.894 5.781 2.611 1.00 95.31 85 SER A C 1
ATOM 684 O O . SER A 1 85 ? -11.303 5.570 3.674 1.00 95.31 85 SER A O 1
ATOM 686 N N . LYS A 1 86 ? -11.776 4.994 1.540 1.00 96.50 86 LYS A N 1
ATOM 687 C CA . LYS A 1 86 ? -10.896 3.822 1.490 1.00 96.50 86 LYS A CA 1
ATOM 688 C C . LYS A 1 86 ? -9.428 4.214 1.664 1.00 96.50 86 LYS A C 1
ATOM 690 O O . LYS A 1 86 ? -8.736 3.602 2.470 1.00 96.50 86 LYS A O 1
ATOM 695 N N . GLY A 1 87 ? -8.978 5.299 1.028 1.00 96.94 87 GLY A N 1
ATOM 696 C CA . GLY A 1 87 ? -7.624 5.833 1.224 1.00 96.94 87 GLY A CA 1
ATOM 697 C C . GLY A 1 87 ? -7.285 6.142 2.691 1.00 96.94 87 GLY A C 1
ATOM 698 O O . GLY A 1 87 ? -6.234 5.738 3.187 1.00 96.94 87 GLY A O 1
ATOM 699 N N . ALA A 1 88 ? -8.193 6.780 3.439 1.00 97.00 88 ALA A N 1
ATOM 700 C CA . ALA A 1 88 ? -7.968 7.060 4.860 1.00 97.00 88 ALA A CA 1
ATOM 701 C C . ALA A 1 88 ? -7.917 5.777 5.711 1.00 97.00 88 ALA A C 1
ATOM 703 O O . ALA A 1 88 ? -7.041 5.640 6.570 1.00 97.00 88 ALA A O 1
ATOM 704 N N . LEU A 1 89 ? -8.817 4.821 5.446 1.00 97.94 89 LEU A N 1
ATOM 705 C CA . LEU A 1 89 ? -8.821 3.529 6.133 1.00 97.94 89 LEU A CA 1
ATOM 706 C C . LEU A 1 89 ? -7.536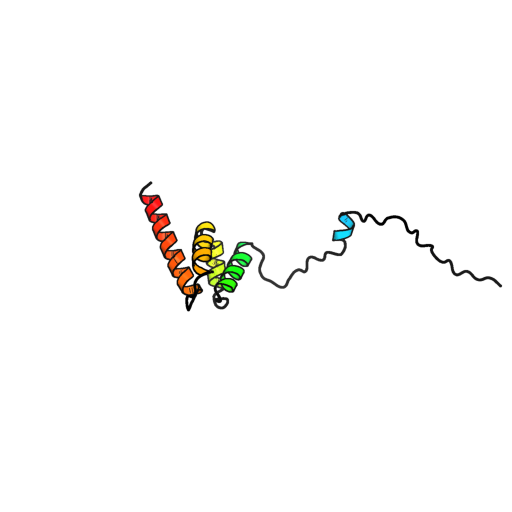 2.737 5.851 1.00 97.94 89 LEU A C 1
ATOM 708 O O . LEU A 1 89 ? -6.967 2.142 6.766 1.00 97.94 89 LEU A O 1
ATOM 712 N N . PHE A 1 90 ? -7.041 2.792 4.613 1.00 98.31 90 PHE A N 1
ATOM 713 C CA . PHE A 1 90 ? -5.774 2.187 4.213 1.00 98.31 90 PHE A CA 1
ATOM 714 C C . PHE A 1 90 ? -4.600 2.755 5.007 1.00 98.31 90 PHE A C 1
ATOM 716 O O . PHE A 1 90 ? -3.823 1.994 5.583 1.00 98.31 90 PHE A O 1
ATOM 723 N N . MET A 1 91 ? -4.499 4.083 5.107 1.00 97.75 91 MET A N 1
ATOM 724 C CA . MET A 1 91 ? -3.424 4.736 5.863 1.00 97.75 91 MET A CA 1
ATOM 725 C C . MET A 1 91 ? -3.448 4.343 7.340 1.00 97.75 91 MET A C 1
ATOM 727 O O . MET A 1 91 ? -2.404 4.043 7.927 1.00 97.75 91 MET A O 1
ATOM 731 N N . TRP A 1 92 ? -4.641 4.310 7.939 1.00 98.00 92 TRP A N 1
ATOM 732 C CA . TRP A 1 92 ? -4.815 3.862 9.316 1.00 98.00 92 TRP A CA 1
ATOM 733 C C . TRP A 1 92 ? -4.387 2.399 9.490 1.00 98.00 92 TRP A C 1
ATOM 735 O O . TRP A 1 92 ? -3.583 2.097 10.378 1.00 98.00 92 TRP A O 1
ATOM 745 N N . LYS A 1 93 ? -4.845 1.500 8.609 1.00 97.94 93 LYS A N 1
ATOM 746 C CA . LYS A 1 93 ? -4.538 0.069 8.708 1.00 97.94 93 LYS A CA 1
ATOM 747 C C . LYS A 1 93 ? -3.053 -0.208 8.506 1.00 97.94 93 LYS A C 1
ATOM 749 O O . LYS A 1 93 ? -2.463 -0.974 9.264 1.00 97.94 93 LYS A O 1
ATOM 754 N N . LEU A 1 94 ? -2.424 0.454 7.538 1.00 98.00 94 LEU A N 1
ATOM 755 C CA . LEU A 1 94 ? -0.988 0.343 7.298 1.00 98.00 94 LEU A CA 1
ATOM 756 C C . LEU A 1 94 ? -0.177 0.798 8.521 1.00 98.00 94 LEU A C 1
ATOM 758 O O . LEU A 1 94 ? 0.794 0.140 8.897 1.00 98.00 94 LEU A O 1
ATOM 762 N N . LYS A 1 95 ? -0.586 1.893 9.177 1.00 98.00 95 LYS A N 1
ATOM 763 C CA . LYS A 1 95 ? 0.043 2.363 10.421 1.00 98.00 95 LYS A CA 1
ATOM 764 C C . LYS A 1 95 ? -0.077 1.326 11.541 1.00 98.00 95 LYS A C 1
ATOM 766 O O . LYS A 1 95 ? 0.918 1.073 12.219 1.00 98.00 95 LYS A O 1
ATOM 771 N N . GLN A 1 96 ? -1.252 0.716 11.709 1.00 98.06 96 GLN A N 1
ATOM 772 C CA . GLN A 1 96 ? -1.470 -0.352 12.689 1.00 98.06 96 GLN A CA 1
ATOM 773 C C . GLN A 1 96 ? -0.542 -1.548 12.420 1.00 98.06 96 GLN A C 1
ATOM 775 O O . GLN A 1 96 ? 0.224 -1.939 13.295 1.00 98.06 96 GLN A O 1
ATOM 780 N N . LEU A 1 97 ? -0.539 -2.077 11.192 1.00 97.88 97 LEU A N 1
ATOM 781 C CA . LEU A 1 97 ? 0.269 -3.247 10.824 1.00 97.88 97 LEU A CA 1
ATOM 782 C C . LEU A 1 97 ? 1.773 -3.013 11.027 1.00 97.88 97 LEU A C 1
ATOM 784 O O . LEU A 1 97 ? 2.505 -3.924 11.414 1.00 97.88 97 LEU A O 1
ATOM 788 N N . LYS A 1 98 ? 2.245 -1.785 10.788 1.00 96.62 98 LYS A N 1
ATOM 789 C CA . LYS A 1 98 ? 3.629 -1.386 11.065 1.00 96.62 98 LYS A CA 1
ATOM 790 C C . LYS A 1 98 ? 3.964 -1.390 12.553 1.00 96.62 98 LYS A C 1
ATOM 792 O O . LYS A 1 98 ? 5.060 -1.818 12.909 1.00 96.62 98 LYS A O 1
ATOM 797 N N . ALA A 1 99 ? 3.057 -0.899 13.398 1.00 97.19 99 ALA A N 1
ATOM 798 C CA . ALA A 1 99 ? 3.247 -0.903 14.846 1.00 97.19 99 ALA A CA 1
ATOM 799 C C . ALA A 1 99 ? 3.343 -2.343 15.367 1.00 97.19 99 ALA A C 1
ATOM 801 O O . ALA A 1 99 ? 4.347 -2.700 15.978 1.00 97.19 99 ALA A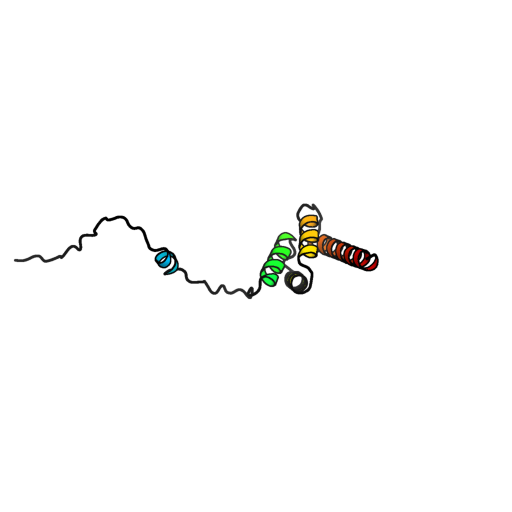 O 1
ATOM 802 N N . GLU A 1 100 ? 2.400 -3.202 14.980 1.00 96.56 100 GLU A N 1
ATOM 803 C CA . GLU A 1 100 ? 2.410 -4.619 15.358 1.00 96.56 100 GLU A CA 1
ATOM 804 C C . GLU A 1 100 ? 3.665 -5.348 14.844 1.00 96.56 100 GLU A C 1
ATOM 806 O O . GLU A 1 100 ? 4.257 -6.175 15.533 1.00 96.56 100 GLU A O 1
ATOM 811 N N . ALA A 1 101 ? 4.113 -5.047 13.619 1.00 94.88 101 ALA A N 1
ATOM 812 C CA . ALA A 1 101 ? 5.339 -5.627 13.074 1.00 94.88 101 ALA A CA 1
ATOM 813 C C . ALA A 1 101 ? 6.592 -5.184 13.844 1.00 94.88 101 ALA A C 1
ATOM 815 O O . ALA A 1 101 ? 7.568 -5.934 13.891 1.00 94.88 101 ALA A O 1
ATOM 816 N N . LYS A 1 102 ? 6.580 -3.981 14.426 1.00 95.31 102 LYS A N 1
ATOM 817 C CA . LYS A 1 102 ? 7.661 -3.478 15.275 1.00 95.31 102 LYS A CA 1
ATOM 818 C C . LYS A 1 102 ? 7.649 -4.162 16.642 1.00 95.31 102 LYS A C 1
ATOM 820 O O . LYS A 1 102 ? 8.704 -4.601 17.082 1.00 95.31 102 LYS A O 1
ATOM 825 N N . GLU A 1 103 ? 6.483 -4.296 17.268 1.00 96.06 103 GLU A N 1
ATOM 826 C CA . GLU A 1 103 ? 6.311 -4.982 18.559 1.00 96.06 103 GLU A CA 1
ATOM 827 C C . GLU A 1 103 ? 6.752 -6.446 18.471 1.00 96.06 103 GLU A C 1
ATOM 829 O O . GLU A 1 103 ? 7.652 -6.862 19.196 1.00 96.06 103 GLU A O 1
ATOM 834 N N . ARG A 1 104 ? 6.275 -7.184 17.459 1.00 94.31 104 ARG A N 1
ATOM 835 C CA . ARG A 1 104 ? 6.690 -8.579 17.213 1.00 94.31 104 ARG A CA 1
ATOM 836 C C . ARG A 1 104 ? 8.189 -8.760 16.971 1.00 94.31 104 ARG A C 1
ATOM 838 O O . ARG A 1 104 ? 8.688 -9.873 17.084 1.00 94.31 104 ARG A O 1
ATOM 845 N N . ARG A 1 105 ? 8.896 -7.714 16.535 1.00 91.75 105 ARG A N 1
ATOM 846 C CA . ARG A 1 105 ? 10.359 -7.738 16.378 1.00 91.75 105 ARG A CA 1
ATOM 847 C C . ARG A 1 105 ? 11.088 -7.436 17.682 1.00 91.75 105 ARG A C 1
ATOM 849 O O . ARG A 1 105 ? 12.221 -7.861 17.804 1.00 91.75 105 ARG A O 1
ATOM 856 N N . ALA A 1 106 ? 10.475 -6.685 18.595 1.00 91.12 106 ALA A N 1
ATOM 857 C CA . ALA A 1 106 ? 11.053 -6.353 19.894 1.00 91.12 106 ALA A CA 1
ATOM 858 C C . ALA A 1 106 ? 10.908 -7.498 20.911 1.00 91.12 106 ALA A C 1
ATOM 860 O O . ALA A 1 106 ? 11.716 -7.604 21.824 1.00 91.12 106 ALA A O 1
ATOM 861 N N . GLU A 1 107 ? 9.890 -8.344 20.748 1.00 83.75 107 GLU A N 1
ATOM 862 C CA . GLU A 1 107 ? 9.648 -9.533 21.581 1.00 83.75 107 GLU A CA 1
ATOM 863 C C . GLU A 1 107 ? 10.478 -10.765 21.169 1.00 83.75 107 GLU A C 1
ATOM 865 O O . GLU A 1 107 ? 10.436 -11.786 21.853 1.00 83.75 107 GLU A O 1
ATOM 870 N N . ARG A 1 108 ? 11.193 -10.691 20.040 1.00 67.94 108 ARG A N 1
ATOM 871 C CA . ARG A 1 108 ? 12.065 -11.750 19.510 1.00 67.94 108 ARG A CA 1
ATOM 872 C C . ARG A 1 108 ? 13.518 -11.474 19.852 1.00 67.94 108 ARG A C 1
ATOM 874 O O . ARG A 1 108 ? 14.219 -12.463 20.144 1.00 67.94 108 ARG A O 1
#

Secondary structure (DSSP, 8-state):
------------------GGGGTTT------S----SHHHHHHHHHHHHTT-GGGHHHHHHHHHHS-HHHHHHHHHHHHT---S-HHHHHHHHHHHHHHHHHHHHH--

Sequence (108 aa):
MSVNKRKKKRNEQSKFQAVGDLFEGFEISEGKGYITQEFQDYGYSLAAELDDLKHKSLYIKMAKNENRALLEAARSFVIDSQAKSKGALFMWKLKQLKAEAKERRAER

Foldseek 3Di:
DDDDPPDDDDDPDDPPDDPVVVCPPDDPPPPPDPPPDPLLVVLCVLCVLQVNNVVSVVSSVCSVPDDPVLLVVLSVVQSPDPDPGSPVSSVVSSVVSVVVVVVVVVVD

Radius of gyration: 26.69 Å; chains: 1; bounding box: 30×38×102 Å

pLDDT: mean 85.29, std 17.41, range [36.97, 98.31]